Protein AF-D8RVK1-F1 (afdb_monomer_lite)

Organism: Selaginella moellendorffii (NCBI:txid88036)

InterPro domains:
  IPR001471 AP2/ERF domain [PF00847] (5-54)
  IPR001471 AP2/ERF domain [PR00367] (6-17)
  IPR001471 AP2/ERF domain [PR00367] (28-44)
  IPR001471 AP2/ERF domain [PS51032] (5-61)
  IPR001471 AP2/ERF domain [SM00380] (5-61)
  IPR001471 AP2/ERF domain [cd00018] (4-61)
  IPR016177 DNA-binding domain superfamily [SSF54171] (5-61)
  IPR036955 AP2/ERF domain superfamily [G3DSA:3.30.730.10] (4-61)
  IPR050913 AP2/ERF ethylene-responsive transcription factor [PTHR31194] (3-61)

Secondary structure (DSSP, 8-state):
-----STTEEE-TTS-EEEEEEETTTTEEEEEEEESSHHHHHHHHHHHHHHHH-TT-----

pLDDT: mean 81.99, std 10.92, range [42.16, 92.0]

Foldseek 3Di:
DPPCVAPQWDADPVQKIWGWDQDPVVRDIDTQGIHNDRVVSQVSNQVVQCVVPNPPGDGRD

Radius of gyration: 11.38 Å; chains: 1; bounding box: 30×21×31 Å

Structure (mmCIF, N/CA/C/O backbone):
data_AF-D8RVK1-F1
#
_entry.id   AF-D8RVK1-F1
#
loop_
_atom_site.group_PDB
_atom_site.id
_atom_site.type_symbol
_atom_site.label_atom_id
_atom_site.label_alt_id
_atom_site.label_comp_id
_atom_site.label_asym_id
_atom_site.label_entity_id
_atom_site.label_seq_id
_atom_site.pdbx_PDB_ins_code
_atom_site.Cartn_x
_atom_site.Cartn_y
_atom_site.Cartn_z
_atom_site.occupancy
_atom_site.B_iso_or_equiv
_atom_site.auth_seq_id
_atom_site.auth_comp_id
_atom_site.auth_asym_id
_atom_site.auth_atom_id
_atom_site.pdbx_PDB_model_num
ATOM 1 N N . LYS A 1 1 ? -20.013 0.910 2.982 1.00 42.16 1 LYS A N 1
ATOM 2 C CA . LYS A 1 1 ? -19.017 1.866 2.425 1.00 42.16 1 LYS A CA 1
ATOM 3 C C . LYS A 1 1 ? -17.651 1.523 3.035 1.00 42.16 1 LYS A C 1
ATOM 5 O O . LYS A 1 1 ? -17.254 2.139 4.014 1.00 42.16 1 LYS A O 1
ATOM 10 N N . ASN A 1 2 ? -16.989 0.461 2.552 1.00 45.28 2 ASN A N 1
ATOM 11 C CA . ASN A 1 2 ? -15.693 0.034 3.095 1.00 45.28 2 ASN A CA 1
ATOM 12 C C . ASN A 1 2 ? -14.672 1.128 2.797 1.00 45.28 2 ASN A C 1
ATOM 14 O O . ASN A 1 2 ? -14.260 1.289 1.649 1.00 45.28 2 ASN A O 1
ATOM 18 N N . ARG A 1 3 ? -14.323 1.914 3.820 1.00 52.41 3 ARG A N 1
ATOM 19 C CA . ARG A 1 3 ? -13.225 2.876 3.757 1.00 52.41 3 ARG A CA 1
ATOM 20 C C . ARG A 1 3 ? -11.950 2.063 3.539 1.00 52.41 3 ARG A C 1
ATOM 22 O O . ARG A 1 3 ? -11.366 1.567 4.497 1.00 52.41 3 ARG A O 1
ATOM 29 N N . LYS A 1 4 ? -11.583 1.844 2.274 1.00 58.09 4 LYS A N 1
ATOM 30 C CA . LYS A 1 4 ? -10.267 1.346 1.870 1.00 58.09 4 LYS A CA 1
ATOM 31 C C . LYS A 1 4 ? -9.266 2.359 2.424 1.00 58.09 4 LYS A C 1
ATOM 33 O O . LYS A 1 4 ? -9.120 3.417 1.830 1.00 58.09 4 LYS A O 1
ATOM 38 N N . LYS A 1 5 ? -8.719 2.102 3.618 1.00 73.81 5 LYS A N 1
ATOM 39 C CA . LYS A 1 5 ? -7.841 3.060 4.301 1.00 73.81 5 LYS A CA 1
ATOM 40 C C . LYS A 1 5 ? -6.587 3.295 3.461 1.00 73.81 5 LYS A C 1
ATOM 42 O O . LYS A 1 5 ? -6.299 4.448 3.206 1.00 73.81 5 LYS A O 1
ATOM 47 N N . PHE A 1 6 ? -5.957 2.230 2.948 1.00 81.44 6 PHE A N 1
ATOM 48 C CA . PHE A 1 6 ? -4.822 2.295 2.020 1.00 81.44 6 PHE A CA 1
ATOM 49 C C . PHE A 1 6 ? -4.742 1.001 1.170 1.00 81.44 6 PHE A C 1
ATOM 51 O O . PHE A 1 6 ? -5.162 -0.073 1.611 1.00 81.44 6 PHE A O 1
ATOM 58 N N . VAL A 1 7 ? -4.270 1.093 -0.073 1.00 82.94 7 VAL A N 1
ATOM 59 C CA . VAL A 1 7 ? -4.033 -0.002 -1.032 1.00 82.94 7 VAL A CA 1
ATOM 60 C C . VAL A 1 7 ? -2.828 -0.822 -0.585 1.00 82.94 7 VAL A C 1
ATOM 62 O O . VAL A 1 7 ? -1.806 -0.265 -0.208 1.00 82.94 7 VAL A O 1
ATOM 65 N N . GLY A 1 8 ? -2.960 -2.151 -0.625 1.00 84.38 8 GLY A N 1
ATOM 66 C CA . GLY A 1 8 ? -1.900 -3.069 -0.193 1.00 84.38 8 GLY A CA 1
ATOM 67 C C . GLY A 1 8 ? -1.694 -3.129 1.320 1.00 84.38 8 GLY A C 1
ATOM 68 O O . GLY A 1 8 ? -0.803 -3.832 1.780 1.00 84.38 8 GLY A O 1
ATOM 69 N N . VAL A 1 9 ? -2.535 -2.440 2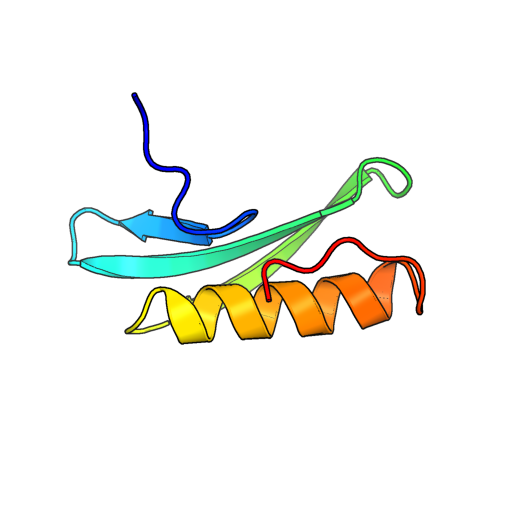.100 1.00 89.38 9 VAL A N 1
ATOM 70 C CA . VAL A 1 9 ? -2.462 -2.420 3.561 1.00 89.38 9 VAL A CA 1
ATOM 71 C C . VAL A 1 9 ? -3.620 -3.210 4.168 1.00 89.38 9 VAL A C 1
ATOM 73 O O . VAL A 1 9 ? -4.793 -2.932 3.904 1.00 89.38 9 VAL A O 1
ATOM 76 N N . ARG A 1 10 ? -3.303 -4.182 5.031 1.00 89.12 10 ARG A N 1
ATOM 77 C CA . ARG A 1 10 ? -4.288 -5.000 5.754 1.00 89.12 10 ARG A CA 1
ATOM 78 C C . ARG A 1 10 ? -4.062 -4.952 7.260 1.00 89.12 10 ARG A C 1
ATOM 80 O O . ARG A 1 10 ? -2.951 -5.169 7.732 1.00 89.12 10 ARG A O 1
ATOM 87 N N . GLN A 1 11 ? -5.135 -4.744 8.021 1.00 88.62 11 GLN A N 1
ATOM 88 C CA . GLN A 1 11 ? -5.100 -4.836 9.479 1.00 88.62 11 GLN A CA 1
ATOM 89 C C . GLN A 1 11 ? -5.348 -6.279 9.940 1.00 88.62 11 GLN A C 1
ATOM 91 O O . GLN A 1 11 ? -6.266 -6.949 9.460 1.00 88.62 11 GLN A O 1
ATOM 96 N N . ARG A 1 12 ? -4.532 -6.760 10.879 1.00 85.94 12 ARG A N 1
ATOM 97 C CA . ARG A 1 12 ? -4.710 -8.051 11.557 1.00 85.94 12 ARG A CA 1
ATOM 98 C C . ARG A 1 12 ? -5.596 -7.852 12.798 1.00 85.94 12 ARG A C 1
ATOM 100 O O . ARG A 1 12 ? -5.545 -6.779 13.394 1.00 85.94 12 ARG A O 1
ATOM 107 N N . PRO A 1 13 ? -6.349 -8.868 13.260 1.00 85.62 13 PRO A N 1
ATOM 108 C CA . PRO A 1 13 ? -7.119 -8.778 14.508 1.00 85.62 13 PRO A CA 1
ATOM 109 C C . PRO A 1 13 ? -6.277 -8.464 15.756 1.00 85.62 13 PRO A C 1
ATOM 111 O O . PRO A 1 13 ? -6.816 -7.984 16.742 1.00 85.62 13 PRO A O 1
ATOM 114 N N . SER A 1 14 ? -4.953 -8.658 15.706 1.00 85.94 14 SER A N 1
ATOM 115 C CA . SER A 1 14 ? -4.031 -8.213 16.761 1.00 85.94 14 SER A CA 1
ATOM 116 C C . SER A 1 14 ? -3.802 -6.694 16.798 1.00 85.94 14 SER A C 1
ATOM 118 O O . SER A 1 14 ? -3.027 -6.221 17.620 1.00 85.94 14 SER A O 1
ATOM 120 N N . GLY A 1 15 ? -4.388 -5.930 15.872 1.00 85.62 15 GLY A N 1
ATOM 121 C CA . GLY A 1 15 ? -4.209 -4.481 15.748 1.00 85.62 15 GLY A CA 1
ATOM 122 C C . GLY A 1 15 ? -3.011 -4.052 14.896 1.00 85.62 15 GLY A C 1
ATOM 123 O O . GLY A 1 15 ? -2.931 -2.883 14.533 1.00 85.62 15 GLY A O 1
ATOM 124 N N . ARG A 1 16 ? -2.119 -4.981 14.516 1.00 89.81 16 ARG A N 1
ATOM 125 C CA . ARG A 1 16 ? -0.975 -4.696 13.630 1.00 89.81 16 ARG A CA 1
ATOM 126 C C . ARG A 1 16 ? -1.407 -4.507 12.178 1.00 89.81 16 ARG A C 1
ATOM 128 O O . ARG A 1 16 ? -2.357 -5.142 11.713 1.00 89.81 16 ARG A O 1
ATOM 135 N N . TRP A 1 17 ? -0.657 -3.687 11.458 1.00 90.75 17 TRP A N 1
ATOM 136 C CA . TRP A 1 17 ? -0.837 -3.413 10.039 1.00 90.75 17 TRP A CA 1
ATOM 137 C C . TRP A 1 17 ? 0.185 -4.191 9.224 1.00 90.75 17 TRP A C 1
ATOM 139 O O . TRP A 1 17 ? 1.291 -4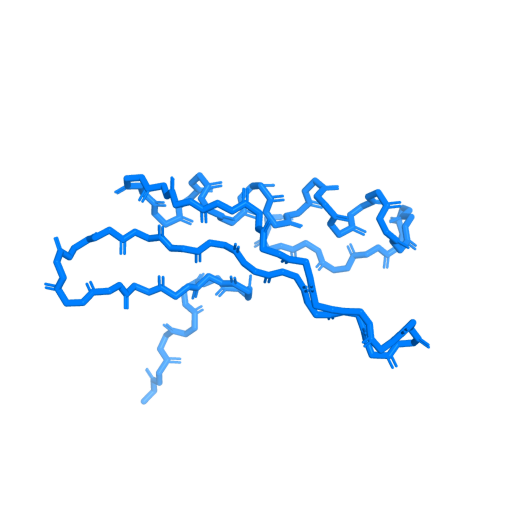.462 9.680 1.00 90.75 17 TRP A O 1
ATOM 149 N N . VAL A 1 18 ? -0.194 -4.605 8.027 1.00 90.31 18 VAL A N 1
ATOM 150 C CA . VAL A 1 18 ? 0.657 -5.380 7.125 1.00 90.31 18 VAL A CA 1
ATOM 151 C C . VAL A 1 18 ? 0.634 -4.698 5.774 1.00 90.31 18 VAL A C 1
ATOM 153 O O . VAL A 1 18 ? -0.454 -4.356 5.311 1.00 90.31 18 VAL A O 1
ATOM 156 N N . ALA A 1 19 ? 1.803 -4.514 5.164 1.00 91.69 19 ALA A N 1
ATOM 157 C CA . ALA A 1 19 ? 1.919 -3.995 3.809 1.00 91.69 19 ALA A CA 1
ATOM 158 C C . ALA A 1 19 ? 2.379 -5.100 2.851 1.00 91.69 19 ALA A C 1
ATOM 160 O O . ALA A 1 19 ? 3.317 -5.855 3.124 1.00 91.69 19 ALA A O 1
ATOM 161 N N . GLU A 1 20 ? 1.688 -5.205 1.725 1.00 90.44 20 GLU A N 1
ATOM 162 C CA . GLU A 1 20 ? 1.899 -6.217 0.698 1.00 90.44 20 GLU A CA 1
ATOM 163 C C . GLU A 1 20 ? 1.751 -5.553 -0.666 1.00 90.44 20 GLU A C 1
ATOM 165 O O . GLU A 1 20 ? 0.735 -4.908 -0.930 1.00 90.44 20 GLU A O 1
ATOM 170 N N . ILE A 1 21 ? 2.721 -5.754 -1.557 1.00 86.50 21 ILE A N 1
ATOM 171 C CA . ILE A 1 21 ? 2.608 -5.310 -2.943 1.00 86.50 21 ILE A CA 1
ATOM 172 C C . ILE A 1 21 ? 2.377 -6.491 -3.874 1.00 86.50 21 ILE A C 1
ATOM 174 O O . ILE A 1 21 ? 3.081 -7.501 -3.859 1.00 86.50 21 ILE A O 1
ATOM 178 N N . LYS A 1 22 ? 1.333 -6.356 -4.691 1.00 85.25 22 LYS A N 1
ATOM 179 C CA . LYS A 1 22 ? 0.994 -7.300 -5.748 1.00 85.25 22 LYS A CA 1
ATOM 180 C C . LYS A 1 22 ? 1.209 -6.609 -7.079 1.00 85.25 22 LYS A C 1
ATOM 182 O O . LYS A 1 22 ? 0.409 -5.752 -7.460 1.00 85.25 22 LYS A O 1
ATOM 187 N N . ASP A 1 23 ? 2.221 -7.045 -7.813 1.00 78.88 23 ASP A N 1
ATOM 188 C CA . ASP A 1 23 ? 2.373 -6.629 -9.195 1.00 78.88 23 ASP A CA 1
ATOM 189 C C . ASP A 1 23 ? 1.657 -7.622 -10.122 1.00 78.88 23 ASP A C 1
ATOM 191 O O . ASP A 1 23 ? 1.957 -8.815 -10.162 1.0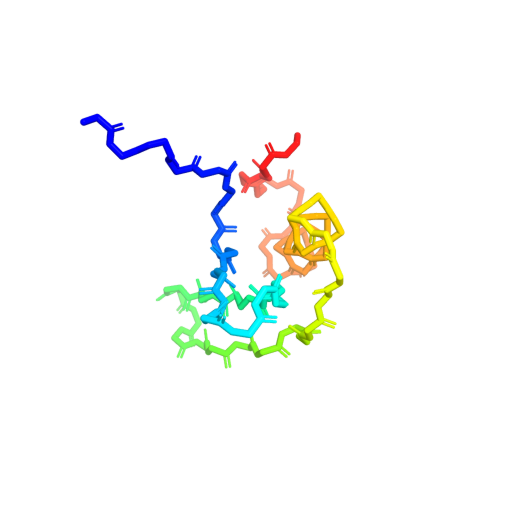0 78.88 23 ASP A O 1
ATOM 195 N N . THR A 1 24 ? 0.647 -7.138 -10.845 1.00 73.94 24 THR A N 1
ATOM 196 C CA . THR A 1 24 ? -0.115 -7.933 -11.819 1.00 73.94 24 THR A CA 1
ATOM 197 C C . THR A 1 24 ? 0.648 -8.186 -13.111 1.00 73.94 24 THR A C 1
ATOM 199 O O . THR A 1 24 ? 0.401 -9.201 -13.756 1.00 73.94 24 THR A O 1
ATOM 202 N N . THR A 1 25 ? 1.552 -7.282 -13.477 1.00 77.31 25 THR A N 1
ATOM 203 C CA . THR A 1 25 ? 2.373 -7.354 -14.685 1.00 77.31 25 THR A CA 1
ATOM 204 C C . THR A 1 25 ? 3.471 -8.392 -14.501 1.00 77.31 25 THR A C 1
ATOM 206 O O . THR A 1 25 ? 3.665 -9.241 -15.364 1.00 77.31 25 THR A O 1
ATOM 209 N N . GLN A 1 26 ? 4.124 -8.391 -13.337 1.00 76.00 26 GLN A N 1
ATOM 210 C CA . GLN A 1 26 ? 5.186 -9.349 -13.015 1.00 76.00 26 GLN A CA 1
ATOM 211 C C . GLN A 1 26 ? 4.656 -10.631 -12.339 1.00 76.00 26 GLN A C 1
ATOM 213 O O . GLN A 1 26 ? 5.398 -11.592 -12.172 1.00 76.00 26 GLN A O 1
ATOM 218 N N . LYS A 1 27 ? 3.369 -10.676 -11.949 1.00 79.81 27 LYS A N 1
ATOM 219 C CA . LYS A 1 27 ? 2.754 -11.743 -11.123 1.00 79.81 27 LYS A CA 1
ATOM 220 C C . LYS A 1 27 ? 3.496 -12.008 -9.801 1.00 79.81 27 LYS A C 1
ATOM 222 O O . LYS A 1 27 ? 3.357 -13.082 -9.217 1.00 79.81 27 LYS A O 1
ATOM 227 N N . ILE A 1 28 ? 4.227 -11.018 -9.293 1.00 81.81 28 ILE A N 1
ATOM 228 C CA . ILE A 1 28 ? 4.983 -11.121 -8.043 1.00 81.81 28 ILE A CA 1
ATOM 229 C C . ILE A 1 28 ? 4.123 -10.612 -6.886 1.00 81.81 28 ILE A C 1
ATOM 231 O O . ILE A 1 28 ? 3.396 -9.620 -7.001 1.00 81.81 28 ILE A O 1
ATOM 235 N N . ARG A 1 29 ? 4.199 -11.318 -5.757 1.00 86.81 29 ARG A N 1
ATOM 236 C CA . ARG A 1 29 ? 3.682 -10.863 -4.466 1.00 86.81 29 ARG A CA 1
ATOM 237 C C . ARG A 1 29 ? 4.869 -10.669 -3.544 1.00 86.81 29 ARG A C 1
ATOM 239 O O . ARG A 1 29 ? 5.523 -11.647 -3.194 1.00 86.81 29 ARG A O 1
ATOM 246 N N . LEU A 1 30 ? 5.137 -9.425 -3.175 1.00 85.25 30 LEU A N 1
ATOM 247 C CA . LEU A 1 30 ? 6.191 -9.094 -2.232 1.00 85.25 30 LEU A CA 1
ATOM 248 C C . LEU A 1 30 ? 5.548 -8.666 -0.915 1.00 85.25 30 LEU A C 1
ATOM 250 O O . LEU A 1 30 ? 4.690 -7.780 -0.870 1.00 85.25 30 LEU A O 1
ATOM 254 N N . TRP A 1 31 ? 5.960 -9.325 0.159 1.00 89.69 31 TRP A N 1
ATOM 255 C CA . TRP A 1 31 ? 5.598 -8.918 1.503 1.00 89.69 31 TRP A CA 1
ATOM 256 C C . TRP A 1 31 ? 6.575 -7.841 1.968 1.00 89.69 31 TRP A C 1
ATOM 258 O O . TRP A 1 31 ? 7.778 -8.081 2.003 1.00 89.69 31 TRP A O 1
ATOM 268 N N . LEU A 1 32 ? 6.058 -6.654 2.288 1.00 88.06 32 LEU A N 1
ATOM 269 C CA . LEU A 1 32 ? 6.878 -5.498 2.666 1.00 88.06 32 LEU A CA 1
ATOM 270 C C . LEU A 1 32 ? 7.163 -5.463 4.167 1.00 88.06 32 LEU A C 1
ATOM 272 O O . LEU A 1 32 ? 8.138 -4.862 4.600 1.00 88.06 32 LEU A O 1
ATOM 276 N N . GLY A 1 33 ? 6.316 -6.126 4.955 1.00 90.19 33 GLY A N 1
ATOM 277 C CA . GLY A 1 33 ? 6.490 -6.279 6.391 1.00 90.19 33 GLY A CA 1
ATOM 278 C C . GLY A 1 33 ? 5.228 -5.966 7.184 1.00 90.19 33 GLY A C 1
ATOM 279 O O . GLY A 1 33 ? 4.123 -5.825 6.646 1.00 90.19 33 GLY A O 1
ATOM 280 N N . THR A 1 34 ? 5.400 -5.883 8.502 1.00 92.00 34 THR A N 1
ATOM 281 C CA . THR A 1 34 ? 4.347 -5.490 9.442 1.00 92.00 34 THR A CA 1
ATOM 282 C C . THR A 1 34 ? 4.699 -4.186 10.130 1.00 92.00 34 THR A C 1
ATOM 284 O O . THR A 1 34 ? 5.822 -4.025 10.599 1.00 92.00 34 THR A O 1
ATOM 287 N N . PHE A 1 35 ? 3.710 -3.318 10.276 1.00 89.94 35 PHE A N 1
ATOM 288 C CA . PHE A 1 35 ? 3.831 -1.980 10.826 1.00 89.94 35 PHE A CA 1
ATOM 289 C C . PHE A 1 35 ? 2.835 -1.777 11.969 1.00 89.94 35 PHE A C 1
ATOM 291 O O . PHE A 1 35 ? 1.831 -2.488 12.095 1.00 89.94 35 PHE A O 1
ATOM 298 N N . ASN A 1 36 ? 3.116 -0.791 12.816 1.00 89.88 36 ASN A N 1
ATOM 299 C CA . ASN A 1 36 ? 2.247 -0.448 13.942 1.00 89.88 36 ASN A CA 1
ATOM 300 C C . ASN A 1 36 ? 1.110 0.502 13.538 1.00 89.88 36 ASN A C 1
ATOM 302 O O . ASN A 1 36 ? 0.067 0.501 14.188 1.00 89.88 36 ASN A O 1
ATOM 306 N N . THR A 1 37 ? 1.276 1.260 12.452 1.00 89.94 37 THR A N 1
ATOM 307 C CA . THR A 1 37 ? 0.289 2.224 11.943 1.00 89.94 37 THR A CA 1
ATOM 308 C C . THR A 1 37 ? -0.105 1.911 10.501 1.00 89.94 37 THR A C 1
ATOM 310 O O . THR A 1 37 ? 0.610 1.214 9.773 1.00 89.94 37 THR A O 1
ATOM 313 N N . ALA A 1 38 ? -1.276 2.403 10.091 1.00 89.00 38 ALA A N 1
ATOM 314 C CA . ALA A 1 38 ? -1.769 2.217 8.729 1.00 89.00 38 ALA A CA 1
ATOM 315 C C . ALA A 1 38 ? -0.965 3.068 7.735 1.00 89.00 38 ALA A C 1
ATOM 317 O O . ALA A 1 38 ? -0.726 2.651 6.606 1.00 89.00 38 ALA A O 1
ATOM 318 N N . GLU A 1 39 ? -0.531 4.238 8.192 1.00 89.88 39 GLU A N 1
ATOM 319 C CA . GLU A 1 39 ? 0.222 5.239 7.453 1.00 89.88 39 GLU A CA 1
ATOM 320 C C . GLU A 1 39 ? 1.646 4.766 7.142 1.00 89.88 39 GLU A C 1
ATOM 32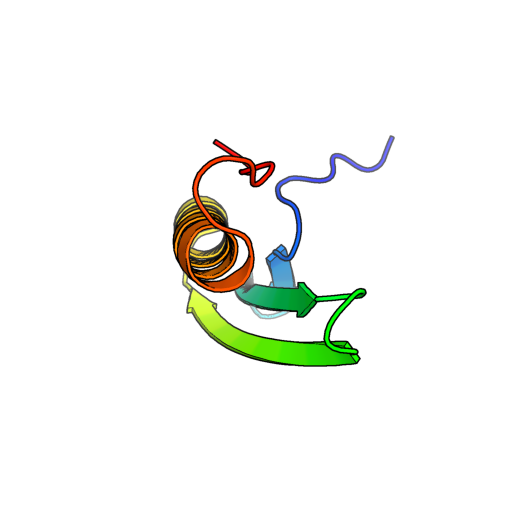2 O O . GLU A 1 39 ? 2.108 4.950 6.019 1.00 89.88 39 GLU A O 1
ATOM 327 N N . ASP A 1 40 ? 2.333 4.109 8.086 1.00 90.19 40 ASP A N 1
ATOM 328 C CA . ASP A 1 40 ? 3.636 3.485 7.802 1.00 90.19 40 ASP A CA 1
ATOM 329 C C . ASP A 1 40 ? 3.509 2.373 6.773 1.00 90.19 40 ASP A C 1
ATOM 331 O O . ASP A 1 40 ? 4.275 2.322 5.814 1.00 90.19 40 ASP A O 1
ATOM 335 N N . ALA A 1 41 ? 2.511 1.505 6.945 1.00 91.25 41 ALA A N 1
ATOM 336 C CA . ALA A 1 41 ? 2.269 0.425 6.001 1.00 91.25 41 ALA A CA 1
ATOM 337 C C . ALA A 1 41 ? 1.989 0.967 4.588 1.00 91.25 41 ALA A C 1
ATOM 339 O O . ALA A 1 41 ? 2.453 0.401 3.600 1.00 91.25 41 ALA A O 1
ATOM 340 N N . ALA A 1 42 ? 1.252 2.072 4.490 1.00 90.06 42 ALA A N 1
ATOM 341 C CA . ALA A 1 42 ? 0.927 2.714 3.225 1.00 90.06 42 ALA A CA 1
ATOM 342 C C . ALA A 1 42 ? 2.139 3.400 2.581 1.00 90.06 42 ALA A C 1
ATOM 344 O O . ALA A 1 42 ? 2.350 3.233 1.384 1.00 90.06 42 ALA A O 1
ATOM 345 N N . ARG A 1 43 ? 2.982 4.087 3.363 1.00 90.44 43 ARG A N 1
ATOM 346 C CA . ARG A 1 43 ? 4.239 4.667 2.857 1.00 90.44 43 ARG A CA 1
ATOM 347 C C . ARG A 1 43 ? 5.196 3.601 2.338 1.00 90.44 43 ARG A C 1
ATOM 349 O O . ARG A 1 43 ? 5.703 3.737 1.232 1.00 90.44 43 ARG A O 1
ATOM 356 N N . ALA A 1 44 ? 5.366 2.511 3.086 1.00 90.75 44 ALA A N 1
ATOM 357 C CA . ALA A 1 44 ? 6.192 1.390 2.649 1.00 90.75 44 ALA A CA 1
ATOM 358 C C . ALA A 1 44 ? 5.664 0.767 1.346 1.00 90.75 44 ALA A C 1
ATOM 360 O O . ALA A 1 44 ? 6.443 0.393 0.468 1.00 90.75 44 ALA A O 1
ATOM 361 N N . TYR A 1 45 ? 4.336 0.678 1.197 1.00 89.56 45 TYR A N 1
ATOM 362 C CA . TYR A 1 45 ? 3.717 0.261 -0.060 1.00 89.56 45 TYR A CA 1
ATOM 363 C C . TYR A 1 45 ? 4.057 1.213 -1.205 1.00 89.56 45 TYR A C 1
ATOM 365 O O . TYR A 1 45 ? 4.423 0.745 -2.278 1.00 89.56 45 TYR A O 1
ATOM 373 N N . ASP A 1 46 ? 3.962 2.520 -0.983 1.00 88.62 46 ASP A N 1
ATOM 374 C CA . ASP A 1 46 ? 4.199 3.539 -2.004 1.00 88.62 46 ASP A CA 1
ATOM 375 C C . ASP A 1 46 ? 5.657 3.566 -2.474 1.00 88.62 46 ASP A C 1
ATOM 377 O O . ASP A 1 46 ? 5.903 3.608 -3.680 1.00 88.62 46 ASP A O 1
ATOM 381 N N . GLU A 1 47 ? 6.618 3.442 -1.556 1.00 88.38 47 GLU A N 1
ATOM 382 C CA . GLU A 1 47 ? 8.038 3.287 -1.896 1.00 88.38 47 GLU A CA 1
ATOM 383 C C . GLU A 1 47 ? 8.273 2.025 -2.727 1.00 88.38 47 GLU A C 1
ATOM 385 O O . GLU A 1 47 ? 8.873 2.087 -3.800 1.00 88.38 47 GLU A O 1
ATOM 390 N N . ALA A 1 48 ? 7.743 0.881 -2.289 1.00 88.00 48 ALA A N 1
ATOM 391 C CA . ALA A 1 48 ? 7.881 -0.365 -3.032 1.00 88.00 48 ALA A CA 1
ATOM 392 C C . ALA A 1 48 ? 7.206 -0.300 -4.407 1.00 88.00 48 ALA A C 1
ATOM 394 O O . ALA A 1 48 ? 7.728 -0.838 -5.381 1.00 88.00 48 ALA A O 1
ATOM 395 N N . ALA A 1 49 ? 6.057 0.368 -4.502 1.00 84.88 49 ALA A N 1
ATOM 396 C CA . ALA A 1 49 ? 5.331 0.564 -5.745 1.00 84.88 49 ALA A CA 1
ATOM 397 C C . ALA A 1 49 ? 6.124 1.459 -6.701 1.00 84.88 49 ALA A C 1
ATOM 399 O O . ALA A 1 49 ? 6.278 1.099 -7.866 1.00 84.88 49 ALA A O 1
ATOM 400 N N . CYS A 1 50 ? 6.695 2.555 -6.202 1.00 85.12 50 CYS A N 1
ATOM 401 C CA . CYS A 1 50 ? 7.581 3.431 -6.961 1.00 85.12 50 CYS A CA 1
ATOM 402 C C . CYS A 1 50 ? 8.823 2.679 -7.470 1.00 85.12 50 CYS A C 1
ATOM 404 O O . CYS A 1 50 ? 9.188 2.813 -8.635 1.00 85.12 50 CYS A O 1
ATOM 406 N N . LEU A 1 51 ? 9.418 1.811 -6.647 1.00 84.00 51 LEU A N 1
ATOM 407 C CA . LEU A 1 51 ? 10.554 0.973 -7.046 1.00 84.00 51 LEU A CA 1
ATOM 408 C C . LEU A 1 51 ? 10.174 -0.092 -8.091 1.00 84.00 51 LEU A C 1
ATOM 410 O O . LEU A 1 51 ? 10.944 -0.347 -9.012 1.00 84.00 51 LEU A O 1
ATOM 414 N N . LEU A 1 52 ? 8.995 -0.711 -7.969 1.00 81.25 52 LEU A N 1
ATOM 415 C CA . LEU A 1 52 ? 8.549 -1.798 -8.855 1.00 81.25 52 LEU A CA 1
ATOM 416 C C . LEU A 1 52 ? 7.997 -1.313 -10.201 1.00 81.25 52 LEU A C 1
ATOM 418 O O . LEU A 1 52 ? 8.174 -1.987 -11.216 1.00 81.25 52 LEU A O 1
ATOM 422 N N . ARG A 1 53 ? 7.283 -0.186 -10.209 1.00 78.44 53 ARG A N 1
ATOM 423 C CA . ARG A 1 53 ? 6.538 0.329 -11.371 1.00 78.44 53 ARG A CA 1
ATOM 424 C C . ARG A 1 53 ? 7.065 1.670 -11.892 1.00 78.44 53 ARG A C 1
ATOM 426 O O . ARG A 1 53 ? 6.646 2.098 -12.966 1.00 78.44 53 ARG A O 1
ATOM 433 N N . GLY A 1 54 ? 7.996 2.307 -11.184 1.00 75.38 54 GLY A N 1
ATOM 434 C CA . GLY A 1 54 ? 8.606 3.582 -11.559 1.00 75.38 54 GLY A CA 1
ATOM 435 C C . GLY A 1 54 ? 7.790 4.810 -11.139 1.00 75.38 54 GLY A C 1
ATOM 436 O O . GLY A 1 54 ? 6.845 4.741 -10.354 1.00 75.38 54 GLY A O 1
ATOM 437 N N . THR A 1 55 ? 8.125 5.967 -11.704 1.00 67.69 55 THR A N 1
ATOM 438 C CA . THR A 1 55 ? 7.531 7.281 -11.380 1.00 67.69 55 THR A CA 1
ATOM 439 C C . THR A 1 55 ? 6.045 7.430 -11.716 1.00 67.69 55 THR A C 1
ATOM 441 O O . THR A 1 55 ? 5.430 8.404 -11.297 1.00 67.69 55 THR A O 1
ATOM 444 N N . ASN A 1 56 ? 5.438 6.485 -12.440 1.00 66.00 56 ASN A N 1
ATOM 445 C CA . ASN A 1 56 ? 4.027 6.556 -12.842 1.00 66.00 56 ASN A CA 1
ATOM 446 C C . ASN A 1 56 ? 3.100 5.699 -11.960 1.00 66.00 56 ASN A C 1
ATOM 448 O O . ASN A 1 56 ? 2.013 5.280 -12.370 1.00 66.00 56 ASN A O 1
ATOM 452 N N . THR A 1 57 ? 3.557 5.360 -10.757 1.00 72.50 57 THR A N 1
ATOM 453 C CA . THR A 1 57 ? 2.831 4.439 -9.889 1.00 72.50 57 THR A CA 1
ATOM 454 C C . THR A 1 57 ? 1.810 5.176 -9.043 1.00 72.50 57 THR A C 1
ATOM 456 O O . THR A 1 57 ? 2.133 6.165 -8.399 1.00 72.50 57 THR A O 1
ATOM 459 N N . ARG A 1 58 ? 0.568 4.674 -9.007 1.00 69.50 58 ARG A N 1
ATOM 460 C CA . ARG A 1 58 ? -0.450 5.178 -8.074 1.00 69.50 58 ARG A CA 1
ATOM 461 C C . ARG A 1 58 ? -0.056 4.802 -6.651 1.00 69.50 58 ARG A C 1
ATOM 463 O O . ARG A 1 58 ? -0.209 3.642 -6.263 1.00 69.50 58 ARG A O 1
ATOM 470 N N . THR A 1 59 ? 0.43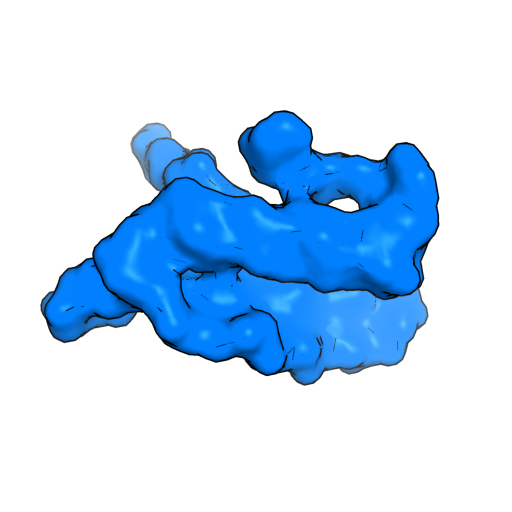5 5.797 -5.932 1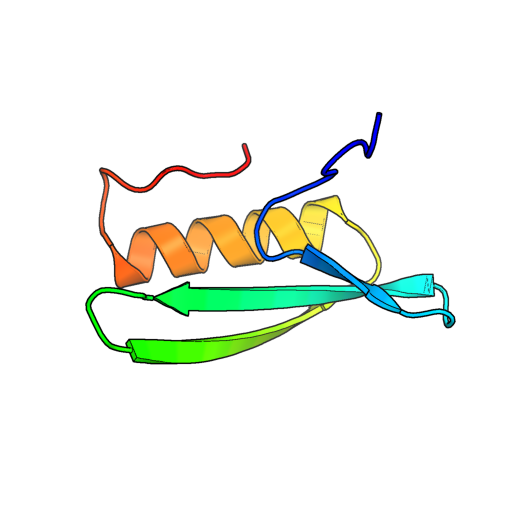.00 77.62 59 THR A N 1
ATOM 471 C CA . THR A 1 59 ? 0.653 5.788 -4.493 1.00 77.62 59 THR A CA 1
ATOM 472 C C . THR A 1 59 ? -0.662 6.041 -3.759 1.00 77.62 59 THR A C 1
ATOM 474 O O . THR A 1 59 ? -1.680 6.432 -4.344 1.00 77.62 59 THR A O 1
ATOM 477 N N . ASN A 1 60 ? -0.670 5.716 -2.478 1.00 74.94 60 ASN A N 1
ATOM 478 C CA . ASN A 1 60 ? -1.762 5.976 -1.561 1.00 74.94 60 ASN A CA 1
ATOM 479 C C . ASN A 1 60 ? -1.732 7.393 -0.992 1.00 74.94 60 ASN A C 1
ATOM 481 O O . ASN A 1 60 ? -2.788 7.893 -0.596 1.00 74.94 60 ASN A O 1
ATOM 485 N N . PHE A 1 61 ? -0.541 7.989 -0.947 1.00 73.06 61 PHE A N 1
ATOM 486 C CA . PHE A 1 61 ? -0.286 9.387 -0.622 1.00 73.06 61 PHE A CA 1
ATOM 487 C C . PHE A 1 61 ? -0.029 10.233 -1.868 1.00 73.06 61 PHE A C 1
ATOM 489 O O . PHE A 1 61 ? 0.485 9.680 -2.871 1.00 73.06 61 PHE A O 1
#

Sequence (61 aa):
KNRKKFVGVRQRPSGRWVAEIKDTTQKIRLWLGTFNTAEDAARAYDEAACLLRGTNTRTNF